Protein AF-A0A839IVD5-F1 (afdb_monomer_lite)

Organism: NCBI:txid2760088

Structure (mmCIF, N/CA/C/O backbone):
data_AF-A0A839IVD5-F1
#
_entry.id   AF-A0A839IVD5-F1
#
loop_
_atom_site.group_PDB
_atom_site.id
_atom_site.type_symbol
_atom_site.label_atom_id
_atom_site.label_alt_id
_atom_site.label_comp_id
_atom_site.label_asym_id
_atom_site.label_entity_id
_atom_site.label_seq_id
_atom_site.pdbx_PDB_ins_code
_atom_site.Cartn_x
_atom_site.Cartn_y
_atom_site.Cartn_z
_atom_site.occupancy
_atom_site.B_iso_or_equiv
_atom_site.auth_seq_id
_atom_site.auth_comp_id
_atom_site.auth_asym_id
_atom_site.auth_atom_id
_atom_site.pdbx_PDB_model_num
ATOM 1 N N . MET A 1 1 ? 10.211 77.093 -29.934 1.00 43.44 1 MET A N 1
ATOM 2 C CA . MET A 1 1 ? 9.246 76.006 -30.220 1.00 43.44 1 MET A CA 1
ATOM 3 C C . MET A 1 1 ? 9.979 74.831 -30.855 1.00 43.44 1 MET A C 1
ATOM 5 O O . MET A 1 1 ? 10.323 74.923 -32.023 1.00 43.44 1 MET A O 1
ATOM 9 N N . SER A 1 2 ? 10.265 73.774 -30.090 1.00 38.78 2 SER A N 1
ATOM 10 C CA . SER A 1 2 ? 10.302 72.373 -30.562 1.00 38.78 2 SER A CA 1
ATOM 11 C C . SER A 1 2 ? 10.775 71.446 -29.440 1.00 38.78 2 SER A C 1
ATOM 13 O O . SER A 1 2 ? 11.959 71.280 -29.184 1.00 38.78 2 SER A O 1
ATOM 15 N N . TRP A 1 3 ? 9.767 70.940 -28.739 1.00 38.50 3 TRP A N 1
ATOM 16 C CA . TRP A 1 3 ? 9.621 69.698 -27.984 1.00 38.50 3 TRP A CA 1
ATOM 17 C C . TRP A 1 3 ? 10.823 68.737 -27.889 1.00 38.50 3 TRP A C 1
ATOM 19 O O . TRP A 1 3 ? 11.207 68.083 -28.859 1.00 38.50 3 TRP A O 1
ATOM 29 N N . LEU A 1 4 ? 11.308 68.562 -26.651 1.00 41.19 4 LEU A N 1
ATOM 30 C CA . LEU A 1 4 ? 12.066 67.394 -26.200 1.00 41.19 4 LEU A CA 1
ATOM 31 C C . LEU A 1 4 ? 11.248 66.114 -26.450 1.00 41.19 4 LEU A C 1
ATOM 33 O O . LEU A 1 4 ? 10.173 65.936 -25.879 1.00 41.19 4 LEU A O 1
ATOM 37 N N . LYS A 1 5 ? 11.786 65.177 -27.236 1.00 49.94 5 LYS A N 1
ATOM 38 C CA . LYS A 1 5 ? 11.321 63.784 -27.236 1.00 49.94 5 LYS A CA 1
ATOM 39 C C . LYS A 1 5 ? 11.967 63.050 -26.061 1.00 49.94 5 LYS A C 1
ATOM 41 O O . LYS A 1 5 ? 13.056 62.496 -26.193 1.00 49.94 5 LYS A O 1
ATOM 46 N N . LEU A 1 6 ? 11.289 63.047 -24.917 1.00 44.06 6 LEU A N 1
ATOM 47 C CA . LEU A 1 6 ? 11.632 62.190 -23.786 1.00 44.06 6 LEU A CA 1
ATOM 48 C C . LEU A 1 6 ? 11.216 60.750 -24.136 1.00 44.06 6 LEU A C 1
ATOM 50 O O . LEU A 1 6 ? 10.038 60.402 -24.097 1.00 44.06 6 LEU A O 1
ATOM 54 N N . LYS A 1 7 ? 12.176 59.916 -24.551 1.00 44.09 7 LYS A N 1
ATOM 55 C CA . LYS A 1 7 ? 11.958 58.472 -24.701 1.00 44.09 7 LYS A CA 1
ATOM 56 C C . LYS A 1 7 ? 11.855 57.866 -23.303 1.00 44.09 7 LYS A C 1
ATOM 58 O O . LYS A 1 7 ? 12.864 57.706 -22.624 1.00 44.09 7 LYS A O 1
ATOM 63 N N . VAL A 1 8 ? 10.637 57.540 -22.881 1.00 48.81 8 VAL A N 1
ATOM 64 C CA . VAL A 1 8 ? 10.391 56.727 -21.688 1.00 48.81 8 VAL A CA 1
ATOM 65 C C . VAL A 1 8 ? 10.847 55.304 -22.008 1.00 48.81 8 VAL A C 1
ATOM 67 O O . VAL A 1 8 ? 10.147 54.544 -22.673 1.00 48.81 8 VAL A O 1
ATOM 70 N N . ALA A 1 9 ? 12.059 54.959 -21.582 1.00 51.97 9 ALA A N 1
ATOM 71 C CA . ALA A 1 9 ? 12.484 53.573 -21.487 1.00 51.97 9 ALA A CA 1
ATOM 72 C C . ALA A 1 9 ? 11.774 52.977 -20.268 1.00 51.97 9 ALA A C 1
ATOM 74 O O . ALA A 1 9 ? 12.212 53.165 -19.138 1.00 51.97 9 ALA A O 1
ATOM 75 N N . ILE A 1 10 ? 10.627 52.336 -20.491 1.00 57.84 10 ILE A N 1
ATOM 76 C CA . ILE A 1 10 ? 9.953 51.535 -19.469 1.00 57.84 10 ILE A CA 1
ATOM 77 C C . ILE A 1 10 ? 10.794 50.265 -19.316 1.00 57.84 10 ILE A C 1
ATOM 79 O O . ILE A 1 10 ? 10.856 49.485 -20.272 1.00 57.84 10 ILE A O 1
ATOM 83 N N . PRO A 1 11 ? 11.463 50.022 -18.176 1.00 46.44 11 PRO A N 1
ATOM 84 C CA . PRO A 1 11 ? 12.033 48.714 -17.947 1.00 46.44 11 PRO A CA 1
ATOM 85 C C . PRO A 1 11 ? 10.851 47.769 -17.724 1.00 46.44 11 PRO A C 1
ATOM 87 O O . PRO A 1 11 ? 10.109 47.895 -16.750 1.00 46.44 11 PRO A O 1
ATOM 90 N N . LEU A 1 12 ? 10.650 46.845 -18.664 1.00 54.03 12 LEU A N 1
ATOM 91 C CA . LEU A 1 12 ? 9.869 45.635 -18.443 1.00 54.03 12 LEU A CA 1
ATOM 92 C C . LEU A 1 12 ? 10.558 44.876 -17.306 1.00 54.03 12 LEU A C 1
ATOM 94 O O . LEU A 1 12 ? 11.476 44.090 -17.526 1.00 54.03 12 LEU A O 1
ATOM 98 N N . LEU A 1 13 ? 10.160 45.175 -16.071 1.00 48.53 13 LEU A N 1
ATOM 99 C CA . LEU A 1 13 ? 10.432 44.334 -14.920 1.00 48.53 13 LEU A CA 1
ATOM 100 C C . LEU A 1 13 ? 9.688 43.026 -15.175 1.00 48.53 13 LEU A C 1
ATOM 102 O O . LEU A 1 13 ? 8.499 42.897 -14.889 1.00 48.53 13 LEU A O 1
ATOM 106 N N . SER A 1 14 ? 10.396 42.079 -15.786 1.00 51.34 14 SER A N 1
ATOM 107 C CA . SER A 1 14 ? 10.026 40.675 -15.828 1.00 51.34 14 SER A CA 1
ATOM 108 C C . SER A 1 14 ? 9.821 40.217 -14.391 1.00 51.34 14 SER A C 1
ATOM 110 O O . SER A 1 14 ? 10.777 39.909 -13.681 1.00 51.34 14 SER A O 1
ATOM 112 N N . ILE A 1 15 ? 8.568 40.210 -13.944 1.00 58.25 15 ILE A N 1
ATOM 113 C CA . ILE A 1 15 ? 8.167 39.518 -12.730 1.00 58.25 15 ILE A CA 1
ATOM 114 C C . ILE A 1 15 ? 8.315 38.034 -13.060 1.00 58.25 15 ILE A C 1
ATOM 116 O O . ILE A 1 15 ? 7.393 37.382 -13.545 1.00 58.25 15 ILE A O 1
ATOM 120 N N . VAL A 1 16 ? 9.521 37.510 -12.853 1.00 58.62 16 VAL A N 1
ATOM 121 C CA . VAL A 1 16 ? 9.737 36.075 -12.737 1.00 58.62 16 VAL A CA 1
ATOM 122 C C . VAL A 1 16 ? 9.066 35.695 -11.427 1.00 58.62 16 VAL A C 1
ATOM 124 O O . VAL A 1 16 ? 9.664 35.783 -10.355 1.00 58.62 16 VAL A O 1
ATOM 127 N N . LEU A 1 17 ? 7.781 35.352 -11.507 1.00 47.59 17 LEU A N 1
ATOM 128 C CA . LEU A 1 17 ? 7.094 34.645 -10.442 1.00 47.59 17 LEU A CA 1
ATOM 129 C C . LEU A 1 17 ? 7.823 33.301 -10.325 1.00 47.59 17 LEU A C 1
ATOM 131 O O . LEU A 1 17 ? 7.530 32.351 -11.049 1.00 47.59 17 LEU A O 1
ATOM 135 N N . TYR A 1 18 ? 8.843 33.246 -9.469 1.00 49.81 18 TYR A N 1
ATOM 136 C CA . TYR A 1 18 ? 9.399 31.992 -8.990 1.00 49.81 18 TYR A CA 1
ATOM 137 C C . TYR A 1 18 ? 8.278 31.322 -8.200 1.00 49.81 18 TYR A C 1
ATOM 139 O O . TYR A 1 18 ? 8.130 31.527 -6.996 1.00 49.81 18 TYR A O 1
ATOM 147 N N . ILE A 1 19 ? 7.445 30.556 -8.902 1.00 56.66 19 ILE A N 1
ATOM 148 C CA . ILE A 1 19 ? 6.594 29.548 -8.290 1.00 56.66 19 ILE A CA 1
ATOM 149 C C . ILE A 1 19 ? 7.588 28.530 -7.739 1.00 56.66 19 ILE A C 1
ATOM 151 O O . ILE A 1 19 ? 8.022 27.620 -8.443 1.00 56.66 19 ILE A O 1
ATOM 155 N N . GLN A 1 20 ? 8.042 28.745 -6.504 1.00 46.56 20 GLN A N 1
ATOM 156 C CA . GLN A 1 20 ? 8.711 27.687 -5.771 1.00 46.56 20 GLN A CA 1
ATOM 157 C C . GLN A 1 20 ? 7.735 26.509 -5.789 1.00 46.56 20 GLN A C 1
ATOM 159 O O . GLN A 1 20 ? 6.571 26.707 -5.418 1.00 46.56 20 GLN A O 1
ATOM 164 N N . PRO A 1 21 ? 8.140 25.323 -6.277 1.00 45.41 21 PRO A N 1
ATOM 165 C CA . PRO A 1 21 ? 7.275 24.165 -6.184 1.00 45.41 21 PRO A CA 1
ATOM 166 C C . PRO A 1 21 ? 6.937 24.032 -4.705 1.00 45.41 21 PRO A C 1
ATOM 168 O O . PRO A 1 21 ? 7.848 23.989 -3.873 1.00 45.41 21 PRO A O 1
ATOM 171 N N . LEU A 1 22 ? 5.643 24.070 -4.366 1.00 40.56 22 LEU A N 1
ATOM 172 C CA . LEU A 1 22 ? 5.213 23.770 -3.010 1.00 40.56 22 LEU A CA 1
ATOM 173 C C . LEU A 1 22 ? 5.846 22.424 -2.677 1.00 40.56 22 LEU A C 1
ATOM 175 O O . LEU A 1 22 ? 5.483 21.407 -3.267 1.00 40.56 22 LEU A O 1
ATOM 179 N N . SER A 1 23 ? 6.822 22.439 -1.771 1.00 42.94 23 SER A N 1
ATOM 180 C CA . SER A 1 23 ? 7.315 21.235 -1.125 1.00 42.94 23 SER A CA 1
ATOM 181 C C . SER A 1 23 ? 6.134 20.705 -0.325 1.00 42.94 23 SER A C 1
ATOM 183 O O . SER A 1 23 ? 5.907 21.087 0.823 1.00 42.94 23 SER A O 1
ATOM 185 N N . ALA A 1 24 ? 5.278 19.932 -0.991 1.00 56.25 24 ALA A N 1
ATOM 186 C CA . ALA A 1 24 ? 4.221 19.195 -0.345 1.00 56.25 24 ALA A CA 1
ATOM 187 C C . ALA A 1 24 ? 4.948 18.223 0.577 1.00 56.25 24 ALA A C 1
ATOM 189 O O . ALA A 1 24 ? 5.591 17.285 0.105 1.00 56.25 24 ALA A O 1
ATOM 190 N N . ALA A 1 25 ? 4.924 18.514 1.880 1.00 62.06 25 ALA A N 1
ATOM 191 C CA . ALA A 1 25 ? 5.514 17.652 2.887 1.00 62.06 25 ALA A CA 1
ATOM 192 C C . ALA A 1 25 ? 5.066 16.216 2.598 1.00 62.06 25 ALA A C 1
ATOM 194 O O . ALA A 1 25 ? 3.867 15.933 2.529 1.00 62.06 25 ALA A O 1
ATOM 195 N N . SER A 1 26 ? 6.028 15.331 2.338 1.00 81.00 26 SER A N 1
ATOM 196 C CA . SER A 1 26 ? 5.724 13.966 1.932 1.00 81.00 26 SER A CA 1
ATOM 197 C C . SER A 1 26 ? 4.920 13.286 3.036 1.00 81.00 26 SER A C 1
ATOM 199 O O . SER A 1 26 ? 5.385 13.215 4.175 1.00 81.00 26 SER A O 1
ATOM 201 N N . LEU A 1 27 ? 3.728 12.786 2.706 1.00 89.94 27 LEU A N 1
ATOM 202 C CA . LEU A 1 27 ? 2.883 12.056 3.647 1.00 89.94 27 LEU A CA 1
ATOM 203 C C . LEU A 1 27 ? 3.665 10.859 4.206 1.00 89.94 27 LEU A C 1
ATOM 205 O O . LEU A 1 27 ? 4.110 10.015 3.429 1.00 89.94 27 LEU A O 1
ATOM 209 N N . SER A 1 28 ? 3.856 10.785 5.526 1.00 95.00 28 SER A N 1
ATOM 210 C CA . SER A 1 28 ? 4.553 9.661 6.163 1.00 95.00 28 SER A CA 1
ATOM 211 C C . SER A 1 28 ? 3.681 8.404 6.194 1.00 95.00 28 SER A C 1
ATOM 213 O O . SER A 1 28 ? 2.447 8.478 6.143 1.00 95.00 28 SER A O 1
ATOM 215 N N . GLY A 1 29 ? 4.313 7.234 6.302 1.00 93.69 29 GLY A N 1
ATOM 216 C CA . GLY A 1 29 ? 3.609 5.959 6.464 1.00 93.69 29 GLY A CA 1
ATOM 217 C C . GLY A 1 29 ? 2.715 5.924 7.707 1.00 93.69 29 GLY A C 1
ATOM 218 O O . GLY A 1 29 ? 1.585 5.442 7.631 1.00 93.69 29 GLY A O 1
ATOM 219 N N . SER A 1 30 ? 3.180 6.483 8.828 1.00 94.44 30 SER A N 1
ATOM 220 C CA . SER A 1 30 ? 2.410 6.600 10.073 1.00 94.44 30 SER A CA 1
ATOM 221 C C . SER A 1 30 ? 1.168 7.479 9.905 1.00 94.44 30 SER A C 1
ATOM 223 O O . SER A 1 30 ? 0.074 7.089 10.320 1.00 94.44 30 SER A O 1
ATOM 225 N N . HIS A 1 31 ? 1.295 8.627 9.235 1.00 93.94 31 HIS A N 1
ATOM 226 C CA . HIS A 1 31 ? 0.160 9.511 8.978 1.00 93.94 31 HIS A CA 1
ATOM 227 C C . HIS A 1 31 ? -0.839 8.860 8.012 1.00 93.94 31 HIS A C 1
ATOM 229 O O . HIS A 1 31 ? -2.040 8.865 8.288 1.00 93.94 31 HIS A O 1
ATOM 235 N N . LEU A 1 32 ? -0.375 8.231 6.927 1.00 94.38 32 LEU A N 1
ATOM 236 C CA . LEU A 1 32 ? -1.271 7.511 6.020 1.00 94.38 32 LEU A CA 1
ATOM 237 C C . LEU A 1 32 ? -2.035 6.390 6.744 1.00 94.38 32 LEU A C 1
ATOM 239 O O . LEU A 1 32 ? -3.245 6.261 6.558 1.00 94.38 32 LEU A O 1
ATOM 243 N N . LEU A 1 33 ? -1.358 5.617 7.601 1.00 93.50 33 LEU A N 1
ATOM 244 C CA . LEU A 1 33 ? -1.996 4.559 8.386 1.00 93.50 33 LEU A CA 1
ATOM 245 C C . LEU A 1 33 ? -3.120 5.121 9.268 1.00 93.5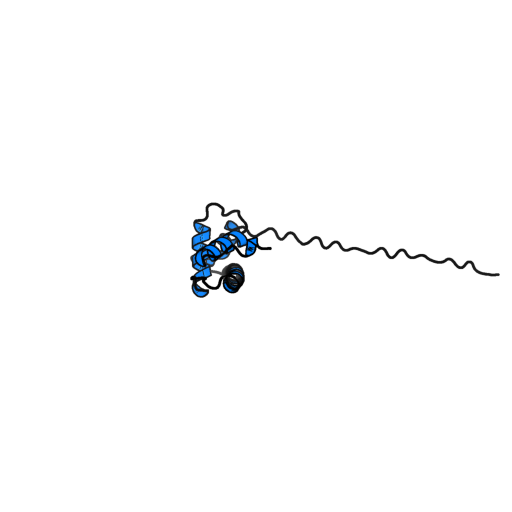0 33 LEU A C 1
ATOM 247 O O . LEU A 1 33 ? -4.229 4.593 9.246 1.00 93.50 33 LEU A O 1
ATOM 251 N N . ASN A 1 34 ? -2.868 6.238 9.956 1.00 91.81 34 ASN A N 1
ATOM 252 C CA . ASN A 1 34 ? -3.872 6.911 10.783 1.00 91.81 34 ASN A CA 1
ATOM 253 C C . ASN A 1 34 ? -5.066 7.423 9.960 1.00 91.81 34 ASN A C 1
ATOM 255 O O . ASN A 1 34 ? -6.209 7.318 10.402 1.00 91.81 34 ASN A O 1
ATOM 259 N N . GLN A 1 35 ? -4.836 7.952 8.752 1.00 91.00 35 GLN A N 1
ATOM 260 C CA . GLN A 1 35 ? -5.926 8.372 7.858 1.00 91.00 35 GLN A CA 1
ATOM 261 C C . GLN A 1 35 ? -6.782 7.190 7.388 1.00 91.00 35 GLN A C 1
ATOM 263 O O . GLN A 1 35 ? -7.984 7.353 7.170 1.00 91.00 35 GLN A O 1
ATOM 268 N N . CYS A 1 36 ? -6.174 6.010 7.270 1.00 92.44 36 CYS A N 1
ATOM 269 C CA . CYS A 1 36 ? -6.842 4.775 6.883 1.00 92.44 36 CYS A CA 1
ATOM 270 C C . CYS A 1 36 ? -7.416 3.956 8.038 1.00 92.44 36 CYS A C 1
ATOM 272 O O . CYS A 1 36 ? -8.036 2.927 7.774 1.00 92.44 36 CYS A O 1
ATOM 274 N N . GLN A 1 37 ? -7.263 4.384 9.292 1.00 88.00 37 GLN A N 1
ATOM 275 C CA . GLN A 1 37 ? -7.686 3.602 10.458 1.00 88.00 37 GLN A CA 1
ATOM 276 C C . GLN A 1 37 ? -9.167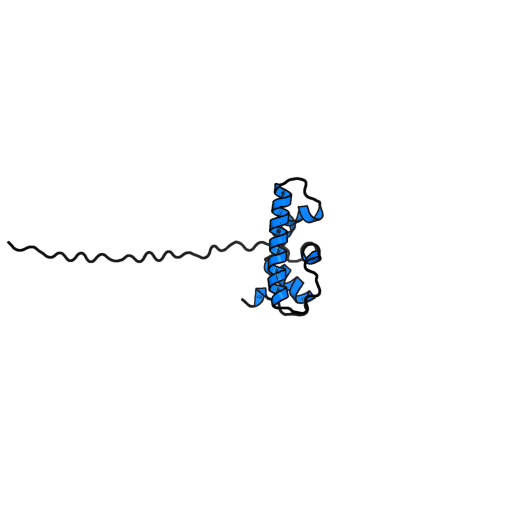 3.188 10.381 1.00 88.00 37 GLN A C 1
ATOM 278 O O . GLN A 1 37 ? -9.520 2.042 10.652 1.00 88.00 37 GLN A O 1
ATOM 283 N N . SER A 1 38 ? -10.036 4.082 9.902 1.00 87.31 38 SER A N 1
ATOM 284 C CA . SER A 1 38 ? -11.472 3.810 9.767 1.00 87.31 38 SER A CA 1
ATOM 285 C C . SER A 1 38 ? -11.824 2.748 8.712 1.00 87.31 38 SER A C 1
ATOM 287 O O . SER A 1 38 ? -12.934 2.224 8.748 1.00 87.31 38 SER A O 1
ATOM 289 N N . LEU A 1 39 ? -10.906 2.382 7.807 1.00 85.00 39 LEU A N 1
ATOM 290 C CA . LEU A 1 39 ? -11.081 1.219 6.923 1.00 85.00 39 LEU A CA 1
ATOM 291 C C . LEU A 1 39 ? -10.937 -0.109 7.676 1.00 85.00 39 LEU A C 1
ATOM 293 O O . LEU A 1 39 ? -11.479 -1.116 7.230 1.00 85.00 39 LEU A O 1
ATOM 297 N N . LEU A 1 40 ? -10.199 -0.118 8.789 1.00 82.06 40 LEU A N 1
ATOM 298 C CA . LEU A 1 40 ? -9.984 -1.304 9.621 1.00 82.06 40 LEU A CA 1
ATOM 299 C C . LEU A 1 40 ? -11.057 -1.435 10.708 1.00 82.06 40 LEU A C 1
ATOM 301 O O . LEU A 1 40 ? -11.477 -2.542 11.026 1.00 82.06 40 LEU A O 1
ATOM 305 N N . GLU A 1 41 ? -11.499 -0.308 11.264 1.00 84.44 41 GLU A N 1
ATOM 306 C CA . GLU A 1 41 ? -12.423 -0.264 12.410 1.00 84.44 41 GLU A CA 1
ATOM 307 C C . GLU A 1 41 ? -13.892 -0.061 12.010 1.00 84.44 41 GLU A C 1
ATOM 309 O O . GLU A 1 41 ? -14.796 -0.265 12.819 1.00 84.44 41 GLU A O 1
ATOM 314 N N . GLY A 1 42 ? -14.143 0.329 10.758 1.00 79.56 42 GLY A N 1
ATOM 315 C CA . GLY A 1 42 ? -15.452 0.769 10.293 1.00 79.56 42 GLY A CA 1
ATOM 316 C C . GLY A 1 42 ? -15.680 2.264 10.539 1.00 79.56 42 GLY A C 1
ATOM 317 O O . GLY A 1 42 ? -15.250 2.849 11.532 1.00 79.56 42 GLY A O 1
ATOM 318 N N . SER A 1 43 ? -16.363 2.916 9.599 1.00 79.88 43 SER A N 1
ATOM 319 C CA . SER A 1 43 ? -16.635 4.352 9.667 1.00 79.88 43 SER A CA 1
ATOM 320 C C . SER A 1 43 ? -17.939 4.641 10.412 1.00 79.88 43 SER A C 1
ATOM 322 O O . SER A 1 43 ? -18.989 4.135 10.030 1.00 79.88 43 SER A O 1
ATOM 324 N N . GLN A 1 44 ? -17.889 5.527 11.409 1.00 84.75 44 GLN A N 1
ATOM 325 C CA . GLN A 1 44 ? -19.071 5.981 12.162 1.00 84.75 44 GLN A CA 1
ATOM 326 C C . GLN A 1 44 ? -19.551 7.389 11.758 1.00 84.75 44 GLN A C 1
ATOM 328 O O . GLN A 1 44 ? -20.543 7.885 12.282 1.00 84.75 44 GLN A O 1
ATOM 333 N N . SER A 1 45 ? -18.860 8.056 10.823 1.00 88.44 45 SER A N 1
ATOM 334 C CA . SER A 1 45 ? -19.217 9.397 10.342 1.00 88.44 45 SER A CA 1
ATOM 335 C C . SER A 1 45 ? -18.951 9.574 8.843 1.00 88.44 45 SER A C 1
ATOM 337 O O . SER A 1 45 ? -18.122 8.881 8.250 1.00 88.44 45 SER A O 1
ATOM 339 N N . LEU A 1 46 ? -19.606 10.557 8.219 1.00 87.75 46 LEU A N 1
ATOM 340 C CA . LEU A 1 46 ? -19.317 10.935 6.829 1.00 87.75 46 LEU A CA 1
ATOM 341 C C . LEU A 1 46 ? -17.864 11.401 6.654 1.00 87.75 46 LEU A C 1
ATOM 343 O O . LEU A 1 46 ? -17.216 11.060 5.669 1.00 87.75 46 LEU A O 1
ATOM 347 N N . MET A 1 47 ? -17.325 12.131 7.634 1.00 88.81 47 MET A N 1
ATOM 348 C CA . MET A 1 47 ? -15.944 12.611 7.599 1.00 88.81 47 MET A CA 1
ATOM 349 C C . MET A 1 47 ? -14.932 11.455 7.630 1.00 88.81 47 MET A C 1
ATOM 351 O O . MET A 1 47 ? -13.964 11.464 6.870 1.00 88.81 47 MET A O 1
ATOM 355 N N . SER A 1 48 ? -15.149 10.439 8.470 1.00 86.81 48 SER A N 1
ATOM 356 C CA . SER A 1 48 ? -14.280 9.252 8.512 1.00 86.81 48 SER A CA 1
ATOM 357 C C . SER A 1 48 ? -14.377 8.420 7.231 1.00 86.81 48 SER A C 1
ATOM 359 O O . SER A 1 48 ? -13.353 7.935 6.747 1.00 86.81 48 SER A O 1
ATOM 361 N N . ALA A 1 49 ? -15.563 8.325 6.623 1.00 87.00 49 ALA A N 1
ATOM 362 C CA . ALA A 1 49 ? -15.738 7.669 5.326 1.00 87.00 49 ALA A CA 1
ATOM 363 C C . ALA A 1 49 ? -14.994 8.427 4.215 1.00 87.00 49 ALA A C 1
ATOM 365 O O . ALA A 1 49 ? -14.291 7.821 3.409 1.00 87.00 49 ALA A O 1
ATOM 366 N N . PHE A 1 50 ? -15.070 9.759 4.220 1.00 89.75 50 PHE A N 1
ATOM 367 C CA . PHE A 1 50 ? -14.356 10.602 3.263 1.00 89.75 50 PHE A CA 1
ATOM 368 C C . PHE A 1 50 ? -12.830 10.486 3.401 1.00 89.75 50 PHE A C 1
ATOM 370 O O . PHE A 1 50 ? -12.127 10.325 2.403 1.00 89.75 50 PHE A O 1
ATOM 377 N N . LYS A 1 51 ? -12.296 10.508 4.630 1.00 89.44 51 LYS A N 1
ATOM 378 C CA . LYS A 1 51 ? -10.859 10.280 4.884 1.00 89.44 51 LYS A CA 1
ATOM 379 C C . LYS A 1 51 ? -10.408 8.889 4.426 1.00 89.44 51 LYS A C 1
ATOM 381 O O . LYS A 1 51 ? -9.381 8.773 3.763 1.00 89.44 51 LYS A O 1
ATOM 386 N N . SER A 1 52 ? -11.221 7.868 4.691 1.00 88.75 52 SER A N 1
ATOM 387 C CA . SER A 1 52 ? -10.991 6.495 4.224 1.00 88.75 52 SER A CA 1
ATOM 388 C C . SER A 1 52 ? -10.943 6.404 2.694 1.00 88.75 52 SER A C 1
ATOM 390 O O . SER A 1 52 ? -10.084 5.726 2.128 1.00 88.75 52 SER A O 1
ATOM 392 N N . GLY A 1 53 ? -11.831 7.128 2.006 1.00 91.81 53 GLY A N 1
ATOM 393 C CA . GLY A 1 53 ? -11.835 7.233 0.546 1.00 91.81 53 GLY A CA 1
ATOM 394 C C . GLY A 1 53 ? -10.565 7.888 -0.004 1.00 91.81 53 GLY A C 1
ATOM 395 O O . GLY A 1 53 ? -9.959 7.371 -0.940 1.00 91.81 53 GLY A O 1
ATOM 396 N N . GLN A 1 54 ? -10.109 8.985 0.606 1.00 92.69 54 GLN A N 1
ATOM 397 C CA . GLN A 1 54 ? -8.871 9.659 0.191 1.00 92.69 54 GLN A CA 1
ATOM 398 C C . GLN A 1 54 ? -7.640 8.769 0.382 1.00 92.69 54 GLN A C 1
ATOM 400 O O . GLN A 1 54 ? -6.822 8.634 -0.526 1.00 92.69 54 GLN A O 1
ATOM 405 N N . CYS A 1 55 ? -7.521 8.128 1.544 1.00 94.00 55 CYS A N 1
ATOM 406 C CA . CYS A 1 55 ? -6.347 7.324 1.859 1.00 94.00 55 CYS A CA 1
ATOM 407 C C . CYS A 1 55 ? -6.288 6.034 1.006 1.00 94.00 55 CYS A C 1
ATOM 409 O O . CYS A 1 55 ? -5.218 5.644 0.538 1.00 94.00 55 CYS A O 1
ATOM 411 N N . SER A 1 56 ? -7.438 5.402 0.728 1.00 95.12 56 SER A N 1
ATOM 412 C CA . SER A 1 56 ? -7.508 4.244 -0.174 1.00 95.12 56 SER A CA 1
ATOM 413 C C . SER A 1 56 ? -7.183 4.640 -1.611 1.00 95.12 56 SER A C 1
ATOM 415 O O . SER A 1 56 ? -6.414 3.940 -2.266 1.00 95.12 56 SER A O 1
ATOM 417 N N . SER A 1 57 ? -7.677 5.793 -2.073 1.00 96.06 57 SER A N 1
ATOM 418 C CA . SER A 1 57 ? -7.342 6.340 -3.395 1.00 96.06 57 SER A CA 1
ATOM 419 C C . SER A 1 57 ? -5.846 6.625 -3.536 1.00 96.06 57 SER A C 1
ATOM 421 O O . SER A 1 57 ? -5.269 6.333 -4.580 1.00 96.06 57 SER A O 1
ATOM 423 N N . TYR A 1 58 ? -5.192 7.123 -2.481 1.00 95.19 58 TYR A N 1
ATOM 424 C CA . TYR A 1 58 ? -3.741 7.324 -2.462 1.00 95.19 58 TYR A CA 1
ATOM 425 C C . TYR A 1 58 ? -2.975 6.009 -2.688 1.00 95.19 58 TYR A C 1
ATOM 427 O O . TYR A 1 58 ? -2.099 5.941 -3.549 1.00 95.19 58 TYR A O 1
ATOM 435 N N . ILE A 1 59 ? -3.338 4.941 -1.966 1.00 96.75 59 ILE A N 1
ATOM 436 C CA . ILE A 1 59 ? -2.719 3.613 -2.130 1.00 96.75 59 ILE A CA 1
ATOM 437 C C . ILE A 1 59 ? -2.994 3.050 -3.532 1.00 96.75 59 ILE A C 1
ATOM 439 O O . ILE A 1 59 ? -2.084 2.527 -4.175 1.00 96.75 59 ILE A O 1
ATOM 443 N N . LEU A 1 60 ? -4.235 3.165 -4.013 1.00 97.06 60 LEU A N 1
ATOM 444 C CA . LEU A 1 60 ? -4.644 2.656 -5.323 1.00 97.06 60 LEU A CA 1
ATOM 445 C C . LEU A 1 60 ? -3.943 3.374 -6.478 1.00 97.06 60 LEU A C 1
ATOM 447 O O . LEU A 1 60 ? -3.602 2.716 -7.455 1.00 97.06 60 LEU A O 1
ATOM 451 N N . GLY A 1 61 ? -3.691 4.679 -6.357 1.00 95.19 61 GLY A N 1
ATOM 452 C CA . GLY A 1 61 ? -2.940 5.434 -7.361 1.00 95.19 61 GLY A CA 1
ATOM 453 C C . GLY A 1 61 ? -1.488 4.964 -7.481 1.00 95.19 61 GLY A C 1
ATOM 454 O O . GLY A 1 61 ? -0.986 4.795 -8.588 1.00 95.19 61 GLY A O 1
ATOM 455 N N . ILE A 1 62 ? -0.828 4.676 -6.352 1.00 95.19 62 ILE A N 1
ATOM 456 C CA . ILE A 1 62 ? 0.525 4.092 -6.362 1.00 95.19 62 ILE A CA 1
ATOM 457 C C . ILE A 1 62 ? 0.488 2.680 -6.952 1.00 95.19 62 ILE A C 1
ATOM 459 O O . ILE A 1 62 ? 1.353 2.321 -7.745 1.00 95.19 62 ILE A O 1
ATOM 463 N N . TYR A 1 63 ? -0.523 1.884 -6.596 1.00 96.25 63 TYR A N 1
ATOM 464 C CA . TYR A 1 63 ? -0.706 0.553 -7.169 1.00 96.25 63 TYR A CA 1
ATOM 465 C C . TYR A 1 63 ? -0.853 0.581 -8.685 1.00 96.25 63 TYR A C 1
ATOM 467 O O . TYR A 1 63 ? -0.197 -0.219 -9.343 1.00 96.25 63 TYR A O 1
ATOM 475 N N . ASP A 1 64 ? -1.669 1.483 -9.232 1.00 94.75 64 ASP A N 1
ATOM 476 C CA . ASP A 1 64 ? -1.858 1.584 -10.681 1.00 94.75 64 ASP A CA 1
ATOM 477 C C . ASP A 1 64 ? -0.531 1.877 -11.376 1.00 94.75 64 ASP A C 1
ATOM 479 O O . ASP A 1 64 ? -0.127 1.116 -12.255 1.00 94.75 64 ASP A O 1
ATOM 483 N N . LEU A 1 65 ? 0.212 2.871 -10.878 1.00 93.31 65 LEU A N 1
ATOM 484 C CA . LEU A 1 65 ? 1.532 3.222 -11.399 1.00 93.31 65 LEU A CA 1
ATOM 485 C C . LEU A 1 65 ? 2.511 2.036 -11.361 1.00 93.31 65 LEU A C 1
ATOM 487 O O . LEU A 1 65 ? 3.208 1.768 -12.339 1.00 93.31 65 LEU A O 1
ATOM 491 N N . VAL A 1 66 ? 2.566 1.305 -10.243 1.00 94.00 66 VAL A N 1
ATOM 492 C CA . VAL A 1 66 ? 3.442 0.129 -10.123 1.00 94.00 66 VAL A CA 1
ATOM 493 C C . VAL A 1 66 ? 2.967 -1.001 -11.033 1.00 94.00 66 VAL A C 1
ATOM 495 O O . VAL A 1 66 ? 3.789 -1.670 -11.649 1.00 94.00 66 VAL A O 1
ATOM 498 N N . SER A 1 67 ? 1.659 -1.222 -11.152 1.00 94.12 67 SER A N 1
ATOM 499 C CA . SER A 1 67 ? 1.095 -2.293 -11.978 1.00 94.12 67 SER A CA 1
ATOM 500 C C . SER A 1 67 ? 1.370 -2.095 -13.471 1.00 94.12 67 SER A C 1
ATOM 502 O O . SER A 1 67 ? 1.629 -3.072 -14.172 1.00 94.12 67 SER A O 1
ATOM 504 N N . GLU A 1 68 ? 1.398 -0.844 -13.938 1.00 93.12 68 GLU A N 1
ATOM 505 C CA . GLU A 1 68 ? 1.749 -0.495 -15.318 1.00 93.12 68 GLU A CA 1
ATOM 506 C C . GLU A 1 68 ? 3.212 -0.827 -15.641 1.00 93.12 68 GLU A C 1
ATOM 508 O O . GLU A 1 68 ? 3.521 -1.273 -16.746 1.00 93.12 68 GLU A O 1
ATOM 513 N N . GLN A 1 69 ? 4.117 -0.643 -14.675 1.00 91.75 69 GLN A N 1
ATOM 514 C CA . GLN A 1 69 ? 5.555 -0.858 -14.873 1.00 91.75 69 GLN A CA 1
ATOM 515 C C . GLN A 1 69 ? 6.027 -2.263 -14.476 1.00 91.75 69 GLN A C 1
ATOM 517 O O . GLN A 1 69 ? 7.062 -2.733 -14.953 1.00 91.75 69 GLN A O 1
ATOM 522 N N . CYS A 1 70 ? 5.275 -2.954 -13.621 1.00 91.25 70 CYS A N 1
ATOM 523 C CA . CYS A 1 70 ? 5.625 -4.257 -13.071 1.00 91.25 70 CYS A CA 1
ATOM 524 C C . CYS A 1 70 ? 4.568 -5.315 -13.444 1.00 91.25 70 CYS A C 1
ATOM 526 O O . CYS A 1 70 ? 3.677 -5.617 -12.647 1.00 91.25 70 CYS A O 1
ATOM 528 N N . PRO A 1 71 ? 4.694 -5.968 -14.617 1.00 84.50 71 PRO A N 1
ATOM 529 C CA . PRO A 1 71 ? 3.650 -6.823 -15.201 1.00 84.50 71 PRO A CA 1
ATOM 530 C C . PRO A 1 71 ? 3.358 -8.118 -14.423 1.00 84.50 71 PRO A C 1
ATOM 532 O O . PRO A 1 71 ? 2.441 -8.858 -14.768 1.00 84.50 71 PRO A O 1
ATOM 535 N N . ARG A 1 72 ? 4.145 -8.429 -13.386 1.00 90.62 72 ARG A N 1
ATOM 536 C CA . ARG A 1 72 ? 4.004 -9.629 -12.545 1.00 90.62 72 ARG A CA 1
ATOM 537 C C . ARG A 1 72 ? 3.471 -9.325 -11.145 1.00 90.62 72 ARG A C 1
ATOM 539 O O . ARG A 1 72 ? 3.661 -10.132 -10.237 1.00 90.62 72 ARG A O 1
ATOM 546 N N . LEU A 1 73 ? 2.843 -8.169 -10.934 1.00 92.06 73 LEU A N 1
ATOM 547 C CA . LEU A 1 73 ? 2.290 -7.812 -9.631 1.00 92.06 73 LEU A CA 1
ATOM 548 C C . LEU A 1 73 ? 1.194 -8.804 -9.214 1.00 92.06 73 LEU A C 1
ATOM 550 O O . LEU A 1 73 ? 0.071 -8.766 -9.705 1.00 92.06 73 LEU A O 1
ATOM 554 N N . ALA A 1 74 ? 1.534 -9.696 -8.281 1.00 87.25 74 ALA A N 1
ATOM 555 C CA . ALA A 1 74 ? 0.660 -10.787 -7.848 1.00 87.25 74 ALA A CA 1
ATOM 556 C C . ALA A 1 74 ? -0.526 -10.325 -6.980 1.00 87.25 74 ALA A C 1
ATOM 558 O O . ALA A 1 74 ? -1.460 -11.088 -6.735 1.00 87.25 74 ALA A O 1
ATOM 559 N N . ILE A 1 75 ? -0.488 -9.090 -6.470 1.00 91.38 75 ILE A N 1
ATOM 560 C CA . ILE A 1 75 ? -1.554 -8.546 -5.631 1.00 91.38 75 ILE A CA 1
ATOM 561 C C . ILE A 1 75 ? -2.691 -8.019 -6.504 1.00 91.38 75 ILE A C 1
ATOM 563 O O . ILE A 1 75 ? -2.502 -7.154 -7.357 1.00 91.38 75 ILE A O 1
ATOM 567 N N . ASN A 1 76 ? -3.898 -8.493 -6.210 1.00 91.62 76 ASN A N 1
ATOM 568 C CA . ASN A 1 76 ? -5.122 -7.970 -6.791 1.00 91.62 76 ASN A CA 1
ATOM 569 C C . ASN A 1 76 ? -5.434 -6.564 -6.241 1.00 91.62 76 ASN A C 1
ATOM 571 O O . ASN A 1 76 ? -5.376 -6.329 -5.029 1.00 91.62 76 ASN A O 1
ATOM 575 N N . ARG A 1 77 ? -5.836 -5.652 -7.132 1.00 91.69 77 ARG A N 1
ATOM 576 C CA . ARG A 1 77 ? -6.324 -4.302 -6.825 1.00 91.69 77 ARG A CA 1
ATOM 577 C C . ARG A 1 77 ? -7.376 -4.261 -5.712 1.00 91.69 77 ARG A C 1
ATOM 579 O O . ARG A 1 77 ? -7.343 -3.346 -4.899 1.00 91.69 77 ARG A O 1
ATOM 586 N N . GLN A 1 78 ? -8.280 -5.240 -5.622 1.00 89.81 78 GLN A N 1
ATOM 587 C CA . GLN A 1 78 ? -9.310 -5.261 -4.566 1.00 89.81 78 GLN A CA 1
ATOM 588 C C . GLN A 1 78 ? -8.735 -5.506 -3.160 1.00 89.81 78 GLN A C 1
ATOM 590 O O . GLN A 1 78 ? -9.322 -5.086 -2.167 1.00 89.81 78 GLN A O 1
ATOM 595 N N . GLU A 1 79 ? -7.574 -6.155 -3.062 1.00 94.81 79 GLU A N 1
ATOM 596 C CA . GLU A 1 79 ? -6.944 -6.518 -1.787 1.00 94.81 79 GLU A CA 1
ATOM 597 C C . GLU A 1 79 ? -5.781 -5.593 -1.410 1.00 94.81 79 GLU A C 1
ATOM 599 O O . GLU A 1 79 ? -5.297 -5.632 -0.273 1.00 94.81 79 GLU A O 1
ATOM 604 N N . VAL A 1 80 ? -5.301 -4.778 -2.356 1.00 96.38 80 VAL A N 1
ATOM 605 C CA . VAL A 1 80 ? -4.060 -4.011 -2.199 1.00 96.38 80 VAL A CA 1
ATOM 606 C C . VAL A 1 80 ? -4.117 -3.043 -1.027 1.00 96.38 80 VAL A C 1
ATOM 608 O O . VAL A 1 80 ? -3.125 -2.907 -0.312 1.00 96.38 80 VAL A O 1
ATOM 611 N N . VAL A 1 81 ? -5.271 -2.419 -0.783 1.00 96.06 81 VAL A N 1
ATOM 612 C CA . VAL A 1 81 ? -5.441 -1.459 0.312 1.00 96.06 81 VAL A CA 1
ATOM 613 C C . VAL A 1 81 ? -5.201 -2.159 1.647 1.00 96.06 81 VAL A C 1
ATOM 615 O O . VAL A 1 81 ? -4.304 -1.772 2.390 1.00 96.06 81 VAL A O 1
ATOM 618 N N . LEU A 1 82 ? -5.911 -3.257 1.917 1.00 94.44 82 LEU A N 1
ATOM 619 C CA . LEU A 1 82 ? -5.772 -4.005 3.170 1.00 94.44 82 LEU A CA 1
ATOM 620 C C . LEU A 1 82 ? -4.368 -4.606 3.337 1.00 94.44 82 LEU A C 1
ATOM 622 O O . LEU A 1 82 ? -3.782 -4.517 4.418 1.00 94.44 82 LEU A O 1
ATOM 626 N N . LYS A 1 83 ? -3.795 -5.177 2.269 1.00 96.06 83 LYS A N 1
ATOM 627 C CA . LYS A 1 83 ? -2.432 -5.741 2.296 1.00 96.06 83 LYS A CA 1
ATOM 628 C C . LYS A 1 83 ? -1.376 -4.669 2.575 1.00 96.06 83 LYS A C 1
ATOM 630 O O . LYS A 1 83 ? -0.474 -4.898 3.381 1.00 96.06 83 LYS A O 1
ATOM 635 N N . THR A 1 84 ? -1.523 -3.493 1.971 1.00 96.25 84 THR A N 1
ATOM 636 C CA . THR A 1 84 ? -0.648 -2.338 2.204 1.00 96.25 84 THR A CA 1
ATOM 637 C C . THR A 1 84 ? -0.762 -1.826 3.637 1.00 96.25 84 THR A C 1
ATOM 639 O O . THR A 1 84 ? 0.259 -1.592 4.279 1.00 96.25 84 THR A O 1
ATOM 642 N N . LEU A 1 85 ? -1.975 -1.706 4.186 1.00 95.12 85 LEU A N 1
ATOM 643 C CA . LEU A 1 85 ? -2.161 -1.275 5.576 1.00 95.12 85 LEU A CA 1
ATOM 644 C C . LEU A 1 85 ? -1.526 -2.255 6.563 1.00 95.12 85 LEU A C 1
ATOM 646 O O . LEU A 1 85 ? -0.803 -1.834 7.465 1.00 95.12 85 LEU A O 1
ATOM 650 N N . LYS A 1 86 ? -1.704 -3.562 6.340 1.00 95.19 86 LYS A N 1
ATOM 651 C CA . LYS A 1 86 ? -1.042 -4.602 7.139 1.00 95.19 86 LYS A CA 1
ATOM 652 C C . LYS A 1 86 ? 0.484 -4.506 7.050 1.00 95.19 86 LYS A C 1
ATOM 654 O O . LYS A 1 86 ? 1.169 -4.713 8.048 1.00 95.19 86 LYS A O 1
ATOM 659 N N . TYR A 1 87 ? 1.030 -4.184 5.879 1.00 95.12 87 TYR A N 1
ATOM 660 C CA . TYR A 1 87 ? 2.461 -3.925 5.727 1.00 95.12 87 TYR A CA 1
ATOM 661 C C . TYR A 1 87 ? 2.906 -2.696 6.539 1.00 95.12 87 TYR A C 1
ATOM 663 O O . TYR A 1 87 ? 3.838 -2.800 7.334 1.00 95.12 87 TYR A O 1
ATOM 671 N N . LEU A 1 88 ? 2.206 -1.563 6.416 1.00 94.69 88 LEU A N 1
ATOM 672 C CA . LEU A 1 88 ? 2.541 -0.321 7.125 1.00 94.69 88 LEU A CA 1
ATOM 673 C C . LEU A 1 88 ? 2.441 -0.455 8.652 1.00 94.69 88 LEU A C 1
ATOM 675 O O . LEU A 1 88 ? 3.246 0.134 9.370 1.00 94.69 88 LEU A O 1
ATOM 679 N N . GLN A 1 89 ? 1.510 -1.264 9.166 1.00 93.94 89 GLN A N 1
ATOM 680 C CA . GLN A 1 89 ? 1.415 -1.570 10.600 1.00 93.94 89 GLN A CA 1
ATOM 681 C C . GLN A 1 89 ? 2.678 -2.241 11.153 1.00 93.94 89 GLN A C 1
ATOM 683 O O . GLN A 1 89 ? 3.038 -1.985 12.303 1.00 93.94 89 GLN A O 1
ATOM 688 N N . ASN A 1 90 ? 3.357 -3.050 10.336 1.00 94.06 90 ASN A N 1
ATOM 689 C CA . ASN A 1 90 ? 4.528 -3.839 10.725 1.00 94.06 90 ASN A CA 1
ATOM 690 C C . ASN A 1 90 ? 5.860 -3.238 10.244 1.00 94.06 90 ASN A C 1
ATOM 692 O O . ASN A 1 90 ? 6.916 -3.794 10.526 1.00 94.06 90 ASN A O 1
ATOM 696 N N . ALA A 1 91 ? 5.833 -2.128 9.503 1.00 91.50 91 ALA A N 1
ATOM 697 C CA . ALA A 1 91 ? 7.047 -1.468 9.043 1.00 91.50 91 ALA A CA 1
ATOM 698 C C . ALA A 1 91 ? 7.793 -0.823 10.223 1.00 91.50 91 ALA A C 1
ATOM 700 O O . ALA A 1 91 ? 7.188 -0.121 11.029 1.00 91.50 91 ALA A O 1
ATOM 701 N N . GLU A 1 92 ? 9.109 -1.018 10.302 1.00 90.12 92 GLU A N 1
ATOM 702 C CA . GLU A 1 92 ? 9.964 -0.357 11.301 1.00 90.12 92 GLU A CA 1
ATOM 703 C C . GLU A 1 92 ? 10.179 1.130 10.966 1.00 90.12 92 GLU A C 1
ATOM 705 O O . GLU A 1 92 ? 10.285 1.978 11.845 1.00 90.12 92 GLU A O 1
ATOM 710 N N . GLU A 1 93 ? 10.163 1.476 9.676 1.00 89.50 93 GLU A N 1
ATOM 711 C CA . GLU A 1 93 ? 10.463 2.817 9.161 1.00 89.50 93 GLU A CA 1
ATOM 712 C C . GLU A 1 93 ? 9.191 3.655 8.894 1.00 89.50 93 GLU A C 1
ATOM 714 O O . GLU A 1 93 ? 9.071 4.272 7.836 1.00 89.50 93 GLU A O 1
ATOM 719 N N . LYS A 1 94 ? 8.208 3.680 9.808 1.00 89.50 94 LYS A N 1
ATOM 720 C CA . LYS A 1 94 ? 6.886 4.315 9.554 1.00 89.50 94 LYS A CA 1
ATOM 721 C C . LYS A 1 94 ? 6.940 5.815 9.253 1.00 89.50 94 LYS A C 1
ATOM 723 O O . LYS A 1 94 ? 6.034 6.335 8.609 1.00 89.50 94 LYS A O 1
ATOM 728 N N . GLU A 1 95 ? 7.998 6.498 9.676 1.00 93.31 95 GLU A N 1
ATOM 729 C CA . GLU A 1 95 ? 8.196 7.929 9.412 1.00 93.31 95 GLU A CA 1
ATOM 730 C C . GLU A 1 95 ? 8.727 8.221 8.003 1.00 93.31 95 GLU A C 1
ATOM 732 O O . GLU A 1 95 ? 8.786 9.377 7.585 1.00 93.31 95 GLU A O 1
ATOM 737 N N . ARG A 1 96 ? 9.080 7.189 7.224 1.00 92.38 96 ARG A N 1
ATOM 738 C CA . ARG A 1 96 ? 9.431 7.381 5.816 1.00 92.38 96 ARG A CA 1
ATOM 739 C C . ARG A 1 96 ? 8.220 7.796 4.976 1.00 92.38 96 ARG A C 1
ATOM 741 O O . ARG A 1 96 ? 7.084 7.468 5.332 1.00 92.38 96 ARG A O 1
ATOM 748 N N . PRO A 1 97 ? 8.459 8.461 3.826 1.00 94.38 97 PRO A N 1
ATOM 749 C CA . PRO A 1 97 ? 7.404 8.776 2.873 1.00 94.38 97 PRO A CA 1
ATOM 750 C C . PRO A 1 97 ? 6.590 7.531 2.514 1.00 94.38 97 PRO A C 1
ATOM 752 O O . PRO A 1 97 ? 7.145 6.520 2.072 1.00 94.38 97 PRO A O 1
ATOM 755 N N . ALA A 1 98 ? 5.272 7.615 2.682 1.00 94.88 98 ALA A N 1
ATOM 756 C CA . ALA A 1 98 ? 4.345 6.522 2.431 1.00 94.88 98 ALA A CA 1
ATOM 757 C C . ALA A 1 98 ? 4.471 6.003 0.997 1.00 94.88 98 ALA A C 1
ATOM 759 O O . ALA A 1 98 ? 4.502 4.794 0.795 1.00 94.88 98 ALA A O 1
ATOM 760 N N . VAL A 1 99 ? 4.639 6.902 0.019 1.00 94.81 99 VAL A N 1
ATOM 761 C CA . VAL A 1 99 ? 4.868 6.530 -1.384 1.00 94.81 99 VAL A CA 1
ATOM 762 C C . VAL A 1 99 ? 6.035 5.554 -1.545 1.00 94.81 99 VAL A C 1
ATOM 764 O O . VAL A 1 99 ? 5.873 4.533 -2.200 1.00 94.81 99 VAL A O 1
ATOM 767 N N . LEU A 1 100 ? 7.170 5.794 -0.879 1.00 94.00 100 LEU A N 1
ATOM 768 C CA . LEU A 1 100 ? 8.356 4.937 -0.983 1.00 94.00 100 LEU A CA 1
ATOM 769 C C . LEU A 1 100 ? 8.156 3.591 -0.283 1.00 94.00 100 LEU A C 1
ATOM 771 O O . LEU A 1 100 ? 8.645 2.565 -0.752 1.00 94.00 100 LEU A O 1
ATOM 775 N N . LEU A 1 101 ? 7.450 3.587 0.850 1.00 95.38 101 LEU A N 1
ATOM 776 C CA . LEU A 1 101 ? 7.121 2.360 1.576 1.00 95.38 101 LEU A CA 1
ATOM 777 C C . LEU A 1 101 ? 6.187 1.467 0.748 1.00 95.38 101 LEU A C 1
ATOM 779 O O . LEU A 1 101 ? 6.429 0.265 0.630 1.00 95.38 101 LEU A O 1
ATOM 783 N N . ILE A 1 102 ? 5.149 2.056 0.152 1.00 95.69 102 ILE A N 1
ATOM 784 C CA . ILE A 1 102 ? 4.150 1.347 -0.656 1.00 95.69 102 ILE A CA 1
ATOM 785 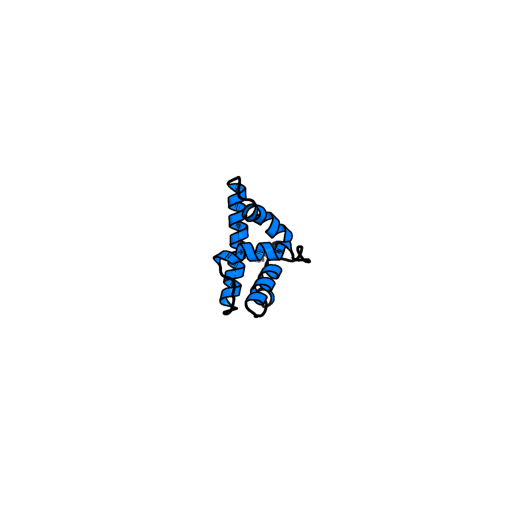C C . ILE A 1 102 ? 4.769 0.851 -1.960 1.00 95.69 102 ILE A C 1
ATOM 787 O O . ILE A 1 102 ? 4.635 -0.328 -2.273 1.00 95.69 102 ILE A O 1
ATOM 791 N N . ASP A 1 103 ? 5.494 1.708 -2.678 1.00 95.31 103 ASP A N 1
ATOM 792 C CA . ASP A 1 103 ? 6.203 1.347 -3.909 1.00 95.31 103 ASP A CA 1
ATOM 793 C C . ASP A 1 103 ? 7.155 0.168 -3.670 1.00 95.31 103 ASP A C 1
ATOM 795 O O . ASP A 1 103 ? 7.049 -0.873 -4.314 1.00 95.31 103 ASP A O 1
ATOM 799 N N . ARG A 1 104 ? 7.996 0.246 -2.630 1.00 94.75 104 ARG A N 1
ATOM 800 C CA . ARG A 1 104 ? 8.892 -0.857 -2.250 1.00 94.75 104 ARG A CA 1
ATOM 801 C C . ARG A 1 104 ? 8.129 -2.144 -1.930 1.00 94.75 104 ARG A C 1
ATOM 803 O O . ARG A 1 104 ? 8.587 -3.228 -2.294 1.00 94.75 104 ARG A O 1
ATOM 810 N N . PHE A 1 105 ? 7.013 -2.052 -1.209 1.00 95.38 105 PHE A N 1
ATOM 811 C CA . PHE A 1 105 ? 6.183 -3.212 -0.893 1.00 95.38 105 PHE A CA 1
ATOM 812 C C . PHE A 1 105 ? 5.626 -3.862 -2.164 1.00 95.38 105 PHE A C 1
ATOM 814 O O . PHE A 1 105 ? 5.794 -5.069 -2.344 1.00 95.38 105 PHE A O 1
ATOM 821 N N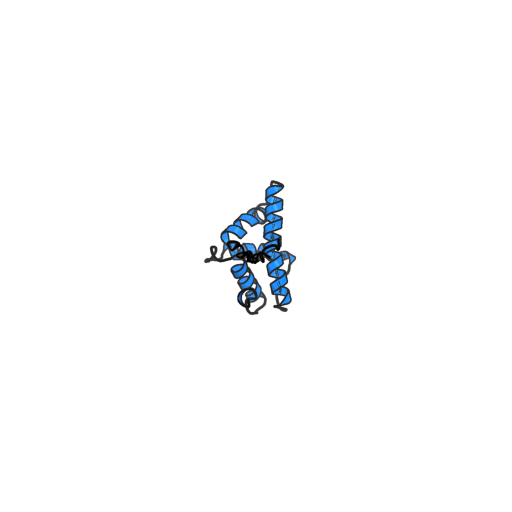 . LEU A 1 106 ? 5.025 -3.078 -3.058 1.00 96.06 106 LEU A N 1
ATOM 822 C CA . LEU A 1 106 ? 4.412 -3.577 -4.288 1.00 96.06 106 LEU A CA 1
ATOM 823 C C . LEU A 1 106 ? 5.454 -4.108 -5.274 1.00 96.06 106 LEU A C 1
ATOM 825 O O . LEU A 1 106 ? 5.297 -5.218 -5.784 1.00 9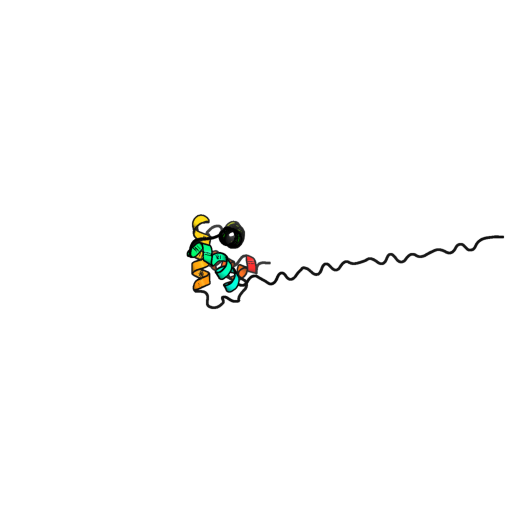6.06 106 LEU A O 1
ATOM 829 N N . SER A 1 107 ? 6.564 -3.397 -5.469 1.00 94.69 107 SER A N 1
ATOM 830 C CA . SER A 1 107 ? 7.632 -3.847 -6.361 1.00 94.69 107 SER A CA 1
ATOM 831 C C . SER A 1 107 ? 8.267 -5.157 -5.899 1.00 94.69 107 SER A C 1
ATOM 833 O O . SER A 1 107 ? 8.563 -6.020 -6.724 1.00 94.69 107 SER A O 1
ATOM 835 N N . ARG A 1 108 ? 8.383 -5.392 -4.583 1.00 93.50 108 ARG A N 1
ATOM 836 C CA . ARG A 1 108 ? 8.807 -6.703 -4.050 1.00 93.50 108 ARG A CA 1
ATOM 837 C C . ARG A 1 108 ? 7.821 -7.819 -4.393 1.00 93.50 108 ARG A C 1
ATOM 839 O O . ARG A 1 108 ? 8.252 -8.916 -4.733 1.00 93.50 108 ARG A O 1
ATOM 846 N N . GLN A 1 109 ? 6.520 -7.547 -4.322 1.00 94.12 109 GLN A N 1
ATOM 847 C CA . GLN A 1 109 ? 5.472 -8.519 -4.666 1.00 94.12 109 GLN A CA 1
ATOM 848 C C . GLN A 1 109 ? 5.455 -8.840 -6.164 1.00 94.12 109 GLN A C 1
ATOM 850 O O . GLN A 1 109 ? 5.100 -9.951 -6.547 1.00 94.12 109 GLN A O 1
ATOM 855 N N . ALA A 1 110 ? 5.870 -7.890 -7.002 1.00 93.25 110 ALA A N 1
ATOM 856 C CA . ALA A 1 110 ? 6.016 -8.074 -8.441 1.00 93.25 110 ALA A CA 1
ATOM 857 C C . ALA A 1 110 ? 7.409 -8.561 -8.883 1.00 93.25 110 ALA A C 1
ATOM 859 O O . ALA A 1 110 ? 7.610 -8.802 -10.073 1.00 93.25 110 ALA A O 1
ATOM 860 N N . GLN A 1 111 ? 8.369 -8.688 -7.956 1.00 92.19 111 GLN A N 1
ATOM 861 C CA . GLN A 1 111 ? 9.782 -8.977 -8.246 1.00 92.19 111 GLN A CA 1
ATOM 862 C C . GLN A 1 111 ? 10.407 -7.983 -9.247 1.00 92.19 111 GLN A C 1
ATOM 864 O O . GLN A 1 111 ? 11.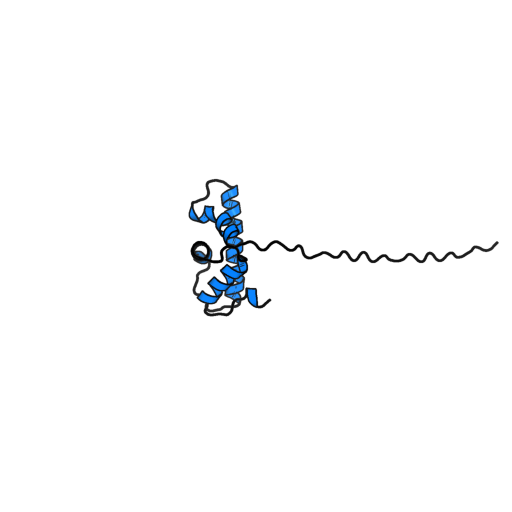168 -8.374 -10.132 1.00 92.19 111 GLN A O 1
ATOM 869 N N . CYS A 1 112 ? 10.079 -6.696 -9.116 1.00 91.44 112 CYS A N 1
ATOM 870 C CA . CYS A 1 112 ? 10.599 -5.613 -9.952 1.00 91.44 112 CYS A CA 1
ATOM 871 C C . CYS A 1 112 ? 11.358 -4.565 -9.119 1.00 91.44 112 CYS A C 1
ATOM 873 O O . CYS A 1 112 ? 11.395 -4.623 -7.886 1.00 91.44 112 CYS A O 1
ATOM 875 N N . LEU A 1 113 ? 11.983 -3.601 -9.799 1.00 90.88 113 LEU A N 1
ATOM 876 C CA . LEU A 1 113 ? 12.611 -2.456 -9.142 1.00 90.88 113 LEU A CA 1
ATOM 877 C C . LEU A 1 113 ? 11.546 -1.456 -8.643 1.00 90.88 113 LEU A C 1
ATOM 879 O O . LEU A 1 113 ? 10.463 -1.384 -9.228 1.00 90.88 113 LEU A O 1
ATOM 883 N N . PRO A 1 114 ? 11.816 -0.701 -7.561 1.00 89.56 114 PRO A N 1
ATOM 884 C CA . PRO A 1 114 ? 10.893 0.320 -7.063 1.00 89.56 114 PRO A CA 1
ATOM 885 C C . PRO A 1 114 ? 10.708 1.445 -8.087 1.00 89.56 114 PRO A C 1
ATOM 887 O O . PRO A 1 114 ? 11.692 2.046 -8.522 1.00 89.56 114 PRO A O 1
ATOM 890 N N . VAL A 1 115 ? 9.464 1.740 -8.460 1.00 88.19 115 VAL A N 1
ATOM 891 C CA . VAL A 1 115 ? 9.116 2.701 -9.517 1.00 88.19 115 VAL A CA 1
ATOM 892 C C . VAL A 1 115 ? 9.335 4.137 -9.058 1.00 88.19 115 VAL A C 1
ATOM 894 O O . VAL A 1 115 ? 9.893 4.953 -9.789 1.00 88.19 115 VAL A O 1
ATOM 897 N N . ALA A 1 116 ? 8.959 4.448 -7.819 1.00 77.75 116 ALA A N 1
ATOM 898 C CA . ALA A 1 116 ? 9.098 5.789 -7.254 1.00 77.75 116 ALA A CA 1
ATOM 899 C C . ALA A 1 116 ? 10.566 6.191 -7.023 1.00 77.75 116 ALA A C 1
ATOM 901 O O . ALA A 1 116 ? 10.838 7.352 -6.741 1.00 77.75 116 ALA A O 1
ATOM 902 N N . SER A 1 117 ? 11.507 5.244 -7.129 1.00 62.53 117 SER A N 1
ATOM 903 C CA . SER A 1 117 ? 12.950 5.513 -7.067 1.00 62.53 117 SER A CA 1
ATOM 904 C C . SER A 1 117 ? 13.597 5.801 -8.425 1.00 62.53 117 SER A C 1
ATOM 906 O O . SER A 1 117 ? 14.786 6.110 -8.469 1.00 62.53 117 SER A O 1
ATOM 908 N N . LEU A 1 118 ? 12.841 5.679 -9.522 1.00 56.25 118 LEU A N 1
ATOM 909 C CA . LEU A 1 118 ? 13.344 5.861 -10.887 1.00 56.25 118 LEU A CA 1
ATOM 910 C C . LEU A 1 118 ? 13.216 7.305 -11.407 1.00 56.25 118 LEU A C 1
ATOM 912 O O . LEU A 1 118 ? 13.730 7.577 -12.490 1.00 56.25 118 LEU A O 1
ATOM 916 N N . ASN A 1 119 ? 12.571 8.208 -10.653 1.00 43.25 119 ASN A N 1
ATOM 917 C CA . ASN A 1 119 ? 12.355 9.619 -11.006 1.00 43.25 119 ASN A CA 1
ATOM 918 C C . ASN A 1 119 ? 12.906 10.575 -9.947 1.00 43.25 119 ASN A C 1
ATOM 920 O O . ASN A 1 119 ? 12.644 10.334 -8.747 1.00 43.25 119 ASN A O 1
#

Sequence (119 aa):
MSWLKLKVAIPLLSIVLYIQPLSAASLSGSHLLNQCQSLLEGSQSLMSAFKSGQCSSYILGIYDLVSEQCPRLAINRQEVVLKTLKYLQNAEEKERPAVLLIDRFLSRQAQCLPVASLN

pLDDT: mean 81.81, std 18.6, range [38.5, 97.06]

Radius of gyration: 24.05 Å; chains: 1; bounding box: 33×87×43 Å

InterPro domains:
  IPR041238 Rap1a immunity protein [PF18602] (28-109)

Secondary structure (DSSP, 8-state):
------------------------PPPBHHHHHHHTHHHHH---SHHHHHHHHHHHHHHHHHHHHHHHH-TT--S-HHHHHHHHHHHHHH-S-TTSBHHHHHHHHHHHHHTS--GGG--

Foldseek 3Di:
DDDDPPPPPDPPPPPPPPPPPPPPPFQFLLNLLVLCVCVVVPDPDPVSVVSNVVSLVVLLVLVVQLCVVQVQQPDDSVCRSVVLSVQSVPDPRRRPRSSQSSQVVRCVSSVHDRPVVVD

=== Feature glossary ===
Reading guide. The protein is described through the following features:

Foldseek 3Di. A 3Di character summarizes, for each residue, the relative orientation of the Cα frame of its nearest spatial neighbor. Because it encodes fold topology rather than chemistry, 3Di alignments detect remote structural similarity that sequence alignment misses.

Contact-map, Ramachandran, and PAE plots. Plot images: a contact map (which residues are close in 3D, as an N×N binary image), a Ramachandran scatter (backbone torsion angles, revealing secondary-structure composition at a glance), and — for AlphaFold structures — a PAE heatmap (pairwise prediction confidence).

Radius of gyration, Cα contacts, bounding box. Radius of gyration (Rg) is the root-mean-square distance of Cα atoms from their centroid — a single number for overall size and compactness. A globular domain of N residues has Rg ≈ 2.2·N^0.38 Å; an extended or disordered chain has a much larger Rg. The Cα contact count is the number of residue pairs whose Cα atoms are within 8 Å and are more than four positions apart in sequence — a standard proxy for tertiary packing density. The bounding box is the smallest axis-aligned box enclosing all Cα atoms.

Secondary structure (8-state, DSSP). Eight-state secondary structure (DSSP): H is the canonical α-helix, G the tighter 3₁₀-helix, I the wider π-helix; E/B are β-structure, T and S are turns and bends, and '-' is everything else. DSSP derives these from the pattern of main-chain N–H···O=C hydrogen bonds, not from the sequence.

B-factor. B-factor (Debye–Waller factor) reflects atomic displacement in the crystal lattice. It is an experimental observable (units Å²), not a prediction; low values mean the atom is pinned down, high values mean it moves or is heterogeneous across the crystal.

pLDDT. pLDDT is the predicted lDDT-Cα score: AlphaFold's confidence that the local environment of each residue (all inter-atomic distances within 15 Å) is correctly placed. It is a per-residue number between 0 and 100, with higher meaning more reliable.

Nearest PDB structures. Nearest PDB neighbors are the top structural matches found by Foldseek when searching this structure against the entire Protein Data Bank. Each hit reports a TM-score (0 to 1; >0.5 almost always implies the same fold) and an E-value. These are *structural* homologs — they may share no detectable sequence similarity.

Solvent-accessible surface area. Accessible surface area quantifies burial. A residue with SASA near zero is packed into the hydrophobic core; one with SASA >100 Å² sits on the surface. Computed here via the Shrake–Rupley numerical algorithm with a 1.4 Å probe.

Rendered structure images. Structure images are PyMOL renders from six orthogonal camera directions. Cartoon representation draws helices as coils and strands as arrows; sticks shows the backbone as bonds; surface shows the solvent-excluded envelope. Rainbow coloring maps sequence position to hue (blue→red, N→C); chain coloring assigns a distinct color per polypeptide.

Backbone torsions (φ/ψ). φ (phi) and ψ (psi) are the two rotatable backbone dihedrals per residue: φ is the C(i-1)–N–Cα–C torsion, ψ is the N–Cα–C–N(i+1) torsion, both in degrees on (−180°, 180°]. α-helical residues cluster near (−60°, −45°); β-strand residues near (−120°, +130°). A Ramachandran plot is simply a scatter of (φ, ψ) for every residue.

Predicted aligned error. Predicted Aligned Error (PAE) is an AlphaFold confidence matrix: entry (i, j) is the expected error in the position of residue j, in ångströms, when the prediction is superimposed on the true structure at residue i. Low PAE within a block of residues means that block is internally rigid and well-predicted; high PAE between two blocks means their relative placement is uncertain even if each block individually is confident.

mmCIF coordinates. Structure coordinates are given as an mmCIF _atom_site loop: one row per atom with element, residue name, chain id, sequence number, and x/y/z position in Å. Only the four main-chain atoms per residue are included here; side chains are omitted to keep the record compact.

InterPro / GO / CATH / organism. Database cross-references. InterPro integrates a dozen domain/family signature databases into unified entries with residue-range hits. GO terms attach function/process/location labels with evidence codes. CATH codes position the fold in a four-level structural taxonomy. Organism is the NCBI-taxonomy species name.

Secondary structure (3-state, P-SEA). SS3 is a coarse helix/strand/coil call (letters a/b/c) made by the P-SEA algorithm from inter-Cα distances and dihedrals. It is less detailed than DSSP but needs only Cα positions.

Sequence. Sequence gives the chain of amino acids in standard one-letter code (A=alanine, C=cysteine, …, Y=tyrosine), read N→C. It is the only feature that is directly encoded by the gene; all structural features are derived from the folded form of this sequence.